Protein AF-A0A8S3CWC3-F1 (afdb_monomer)

Sequence (70 aa):
QDGKVEIIPNEHGNSITPSYIAFTDEGILVGDDAKNQLARNPYNTVFNIQRLIGRKYNDATVQTDMKKWS

Radius of gyration: 15.88 Å; Cα contacts (8 Å, |Δi|>4): 65; chains: 1; bounding box: 46×35×32 Å

Secondary structure (DSSP, 8-state):
------PPP-TTS-S---SEEEE-SS-EEETHHHHHTTTTSSTTEEE-GGGTTT--TT-HHHHHHHTT--

Solvent-accessible surface area (backbone atoms only — not comparable to full-atom values): 4498 Å² total; per-residue (Å²): 137,73,98,68,89,79,84,70,53,47,99,86,67,38,76,68,75,51,78,25,39,19,65,53,98,91,46,77,36,54,21,62,64,17,55,73,40,29,90,82,43,52,91,46,36,50,58,67,58,81,80,48,67,95,59,57,78,84,36,69,67,50,57,56,53,56,73,68,71,119

Organism: NCBI:txid392030

Nearest PDB structures (foldseek):
  7plk-assembly1_A  TM=9.676E-01  e=8.968E-08  Bos taurus
  6b1n-assembly2_B  TM=9.552E-01  e=1.178E-07  Homo sapiens
  3fe1-assembly2_B  TM=9.693E-01  e=1.898E-07  Homo sapiens
  6rzq-assembly2_B  TM=9.785E-01  e=2.493E-07  Plasmodium falciparum 3D7
  6zyi-assembly1_A  TM=9.704E-01  e=2.493E-07  Homo sapiens

pLDDT: mean 93.59, std 7.83, range [52.38, 98.25]

Foldseek 3Di:
DDPDDDQDADPVRHSDFAQKWFQDPVGIDGGPVLVVCCVVRVPRMDHPCVQVPPDDCPPPSNVVVVVVSD

InterPro domains:
  IPR013126 Heat shock protein 70 family [PF00012] (2-69)
  IPR013126 Heat shock protein 70 family [PTHR19375] (5-70)
  IPR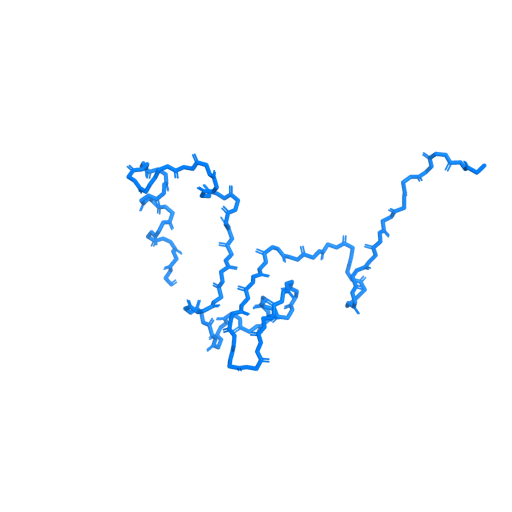043129 ATPase, nucleotide binding domain [SSF53067] (2-69)

Mean predicted aligned error: 4.16 Å

Structure (mmCIF, N/CA/C/O backbone):
data_AF-A0A8S3CWC3-F1
#
_entry.id   AF-A0A8S3CWC3-F1
#
loop_
_atom_site.group_PDB
_atom_site.id
_atom_site.type_symbol
_atom_site.label_atom_id
_atom_site.label_alt_id
_atom_site.label_comp_id
_atom_site.label_asym_id
_atom_site.label_entity_id
_atom_site.label_seq_id
_atom_site.pdbx_PDB_ins_code
_atom_site.Cartn_x
_atom_site.Cartn_y
_atom_site.Cartn_z
_atom_site.occupancy
_atom_site.B_iso_or_equiv
_atom_site.auth_seq_id
_atom_site.auth_comp_id
_atom_site.auth_asym_id
_atom_site.auth_atom_id
_atom_site.pdbx_PDB_model_num
ATOM 1 N N . GLN A 1 1 ? -30.731 15.434 12.032 1.00 52.38 1 GLN A N 1
ATOM 2 C CA . GLN A 1 1 ? -29.670 14.415 11.917 1.00 52.38 1 GLN A CA 1
ATOM 3 C C . GLN A 1 1 ? -28.499 15.118 11.279 1.00 52.38 1 GLN A C 1
ATOM 5 O O . GLN A 1 1 ? -28.561 15.511 10.121 1.00 52.38 1 GLN A O 1
ATOM 10 N N . ASP A 1 2 ? -27.579 15.484 12.156 1.00 67.81 2 ASP A N 1
ATOM 11 C CA . ASP A 1 2 ? -26.739 16.673 12.072 1.00 67.81 2 ASP A CA 1
ATOM 12 C C . ASP A 1 2 ? -25.527 16.406 11.190 1.00 67.81 2 ASP A C 1
ATOM 14 O O . ASP A 1 2 ? -24.960 15.325 11.290 1.00 67.81 2 ASP A O 1
ATOM 18 N N . GLY A 1 3 ? -25.126 17.366 10.351 1.00 83.75 3 GLY A N 1
ATOM 19 C CA . GLY A 1 3 ? -23.991 17.281 9.416 1.00 83.75 3 GLY A CA 1
ATOM 20 C C . GLY A 1 3 ? -22.610 17.140 10.074 1.00 83.75 3 GLY A C 1
ATOM 21 O O . GLY A 1 3 ? -21.675 17.854 9.721 1.00 83.75 3 GLY A O 1
ATOM 22 N N . LYS A 1 4 ? -22.484 16.252 11.059 1.00 87.25 4 LYS A N 1
ATOM 23 C CA . LYS A 1 4 ? -21.243 15.828 11.686 1.00 87.25 4 LYS A CA 1
ATOM 24 C C . LYS A 1 4 ? -20.593 14.747 10.835 1.00 87.25 4 LYS A C 1
ATOM 26 O O . LYS A 1 4 ? -21.242 13.813 10.380 1.00 87.25 4 LYS A O 1
ATOM 31 N N . VAL A 1 5 ? -19.285 14.885 10.672 1.00 93.12 5 VAL A N 1
ATOM 32 C CA . VAL A 1 5 ? -18.430 13.852 10.094 1.00 93.12 5 VAL A CA 1
ATOM 33 C C . VAL A 1 5 ? -18.239 12.750 11.131 1.00 93.12 5 VAL A C 1
ATOM 35 O O . VAL A 1 5 ? -17.852 13.031 12.266 1.00 93.12 5 VAL A O 1
ATOM 38 N N . GLU A 1 6 ? -18.493 11.510 10.732 1.00 94.56 6 GLU A N 1
ATOM 39 C CA . GLU A 1 6 ? -18.179 10.314 11.509 1.00 94.56 6 GLU A CA 1
ATOM 40 C C . GLU A 1 6 ? -16.941 9.639 10.913 1.00 94.56 6 GLU A C 1
ATOM 42 O O . GLU A 1 6 ? -16.849 9.440 9.701 1.00 94.56 6 GLU A O 1
ATOM 47 N N . ILE A 1 7 ? -15.968 9.316 11.766 1.00 95.69 7 ILE A N 1
ATOM 48 C CA . ILE A 1 7 ? -14.758 8.596 11.366 1.00 95.69 7 ILE A CA 1
ATOM 49 C C . ILE A 1 7 ? -14.987 7.116 11.644 1.00 95.69 7 ILE A C 1
ATOM 51 O O . ILE A 1 7 ? -15.166 6.724 12.795 1.00 95.69 7 ILE A O 1
ATOM 55 N N . ILE A 1 8 ? -14.955 6.305 10.590 1.00 96.50 8 ILE A N 1
ATOM 56 C CA . ILE A 1 8 ? -15.186 4.864 10.682 1.00 96.50 8 ILE A CA 1
ATOM 57 C C . ILE A 1 8 ? -13.846 4.169 10.976 1.00 96.50 8 ILE A C 1
ATOM 59 O O . ILE A 1 8 ? -12.920 4.296 10.169 1.00 96.50 8 ILE A O 1
ATOM 63 N N . PRO A 1 9 ? -13.703 3.461 12.110 1.00 97.50 9 PRO A N 1
ATOM 64 C CA . PRO A 1 9 ? -12.516 2.662 12.384 1.00 97.50 9 PRO A CA 1
ATOM 65 C C . PRO A 1 9 ? -12.462 1.418 11.487 1.00 97.50 9 PRO A C 1
ATOM 67 O O . PRO A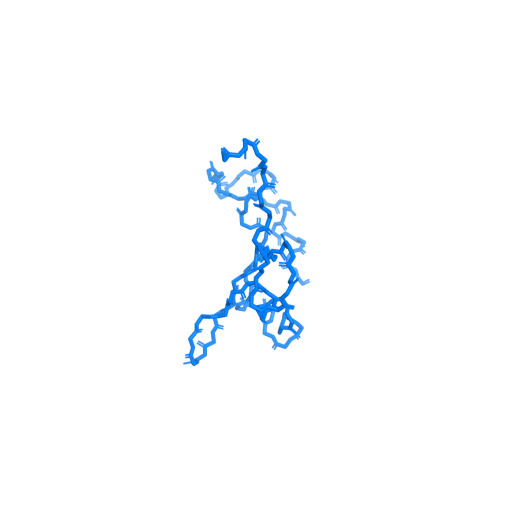 1 9 ? -13.493 0.886 11.075 1.00 97.50 9 PRO A O 1
ATOM 70 N N . ASN A 1 10 ? -11.252 0.940 11.200 1.00 96.44 10 ASN A N 1
ATOM 71 C CA . ASN A 1 10 ? -11.039 -0.332 10.518 1.00 96.44 10 ASN A CA 1
ATOM 72 C C . ASN A 1 10 ? -11.252 -1.531 11.461 1.00 96.44 10 ASN A C 1
ATOM 74 O O . ASN A 1 10 ? -11.568 -1.367 12.640 1.00 96.44 10 ASN A O 1
ATOM 78 N N . GLU A 1 11 ? -11.055 -2.746 10.950 1.00 95.69 11 GLU A N 1
ATOM 79 C CA . GLU A 1 11 ? -11.240 -3.995 11.706 1.00 95.69 11 GLU A CA 1
ATOM 80 C C . GLU A 1 11 ? -10.318 -4.143 12.929 1.00 95.69 11 GLU A C 1
ATOM 82 O O . GLU A 1 11 ? -10.640 -4.879 13.859 1.00 95.69 11 GLU A O 1
ATOM 87 N N . HIS A 1 12 ? -9.219 -3.386 12.980 1.00 94.56 12 HIS A N 1
ATOM 88 C CA . HIS A 1 12 ? -8.310 -3.324 14.126 1.00 94.56 12 HIS A CA 1
ATOM 89 C C . HIS A 1 12 ? -8.650 -2.189 15.108 1.00 94.56 12 HIS A C 1
ATOM 91 O O . HIS A 1 12 ? -7.922 -1.973 16.077 1.00 94.56 12 HIS A O 1
ATOM 97 N N . GLY A 1 13 ? -9.733 -1.441 14.872 1.00 96.38 13 GLY A N 1
ATOM 98 C CA . GLY A 1 13 ? -10.127 -0.286 15.681 1.00 96.38 13 GLY A CA 1
ATOM 99 C C . GLY A 1 13 ? -9.373 1.007 15.348 1.00 96.38 13 GLY A C 1
ATOM 100 O O . GLY A 1 13 ? -9.581 2.020 16.018 1.00 96.38 13 GLY A O 1
ATOM 101 N N . ASN A 1 14 ? -8.521 1.013 14.317 1.00 96.94 14 ASN A N 1
ATOM 102 C CA . ASN A 1 14 ? -7.759 2.192 13.915 1.00 96.94 14 ASN A CA 1
ATOM 103 C C . ASN A 1 14 ? -8.602 3.103 13.018 1.00 96.94 14 ASN A C 1
ATOM 105 O O . ASN A 1 14 ? -9.181 2.666 12.028 1.00 96.94 14 ASN A O 1
ATOM 109 N N . SER A 1 15 ? -8.596 4.407 13.289 1.00 97.44 15 SER A N 1
ATOM 110 C CA . SER A 1 15 ? -9.242 5.415 12.430 1.00 97.44 15 SER A CA 1
ATOM 111 C C . SER A 1 15 ? -8.507 5.682 11.108 1.00 97.44 15 SER A C 1
ATOM 113 O O . SER A 1 15 ? -8.971 6.475 10.291 1.00 97.44 15 SER A O 1
ATOM 115 N N . IL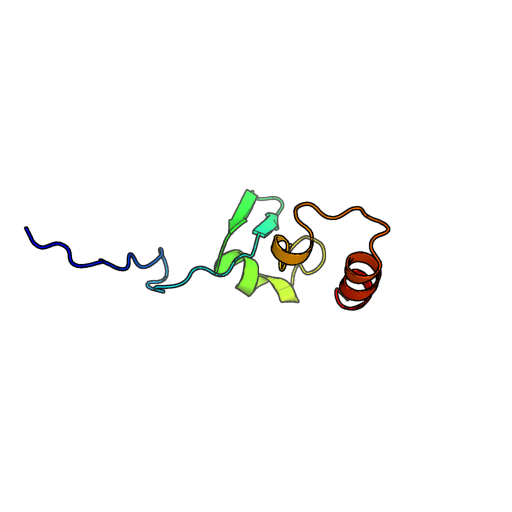E A 1 16 ? -7.337 5.068 10.908 1.00 96.69 16 ILE A N 1
ATOM 116 C CA . ILE A 1 16 ? -6.516 5.183 9.701 1.00 96.69 16 ILE A CA 1
ATOM 117 C C . ILE A 1 16 ? -6.046 3.783 9.325 1.00 96.69 16 ILE A C 1
ATOM 119 O O . ILE A 1 16 ? -5.444 3.095 10.143 1.00 96.69 16 ILE A O 1
ATOM 123 N N . THR A 1 17 ? -6.268 3.402 8.069 1.00 97.44 17 THR A N 1
ATOM 124 C CA . THR A 1 17 ? -5.705 2.177 7.493 1.00 97.44 17 THR A CA 1
ATOM 125 C C . THR A 1 17 ? -4.473 2.540 6.666 1.00 97.44 17 THR A C 1
ATOM 127 O O . THR A 1 17 ? -4.567 3.428 5.812 1.00 97.44 17 THR A O 1
ATOM 130 N N . PRO A 1 18 ? -3.307 1.915 6.895 1.00 97.25 18 PRO A N 1
ATOM 131 C CA . PRO A 1 18 ? -2.113 2.238 6.129 1.00 97.25 18 PRO A CA 1
ATOM 132 C C . PRO A 1 18 ? -2.254 1.763 4.673 1.00 97.25 18 PRO A C 1
ATOM 134 O O . PRO A 1 18 ? -2.762 0.681 4.402 1.00 97.25 18 PRO A O 1
ATOM 137 N N . SER A 1 19 ? -1.766 2.552 3.713 1.00 96.62 19 SER A N 1
ATOM 138 C CA . SER A 1 19 ? -1.810 2.215 2.278 1.00 96.62 19 SER A CA 1
ATOM 139 C C . SER A 1 19 ? -0.740 1.182 1.894 1.00 96.62 19 SER A C 1
ATOM 141 O O . SER A 1 19 ? 0.220 1.501 1.187 1.00 96.62 19 SER A O 1
ATOM 143 N N . TYR A 1 20 ? -0.885 -0.033 2.420 1.00 97.62 20 TYR A N 1
ATOM 144 C CA . TYR A 1 20 ? -0.010 -1.183 2.203 1.00 97.62 20 TYR A CA 1
ATOM 145 C C . TYR A 1 20 ? -0.836 -2.327 1.621 1.00 97.62 20 TYR A C 1
ATOM 147 O O . TYR A 1 20 ? -1.966 -2.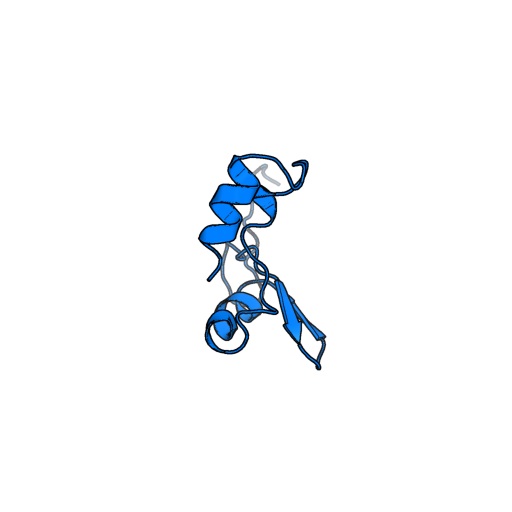565 2.051 1.00 97.62 20 TYR A O 1
ATOM 155 N N . ILE A 1 21 ? -0.263 -3.026 0.648 1.00 97.75 21 ILE A N 1
ATOM 156 C CA . ILE A 1 21 ? -0.829 -4.238 0.055 1.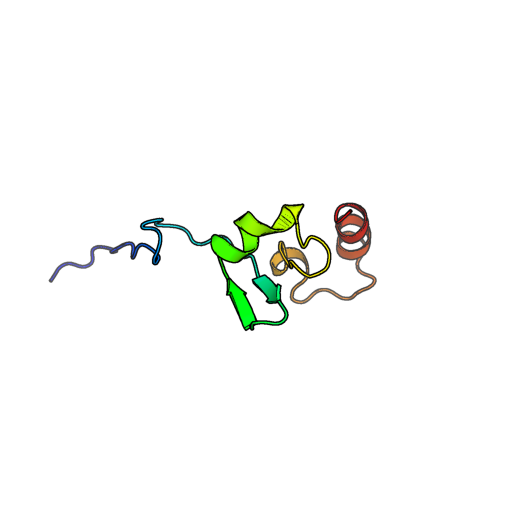00 97.75 21 ILE A CA 1
ATOM 157 C C . ILE A 1 21 ? 0.279 -5.272 0.043 1.00 97.75 21 ILE A C 1
ATOM 159 O O . ILE A 1 21 ? 1.387 -4.964 -0.390 1.00 97.75 21 ILE A O 1
ATOM 163 N N . ALA A 1 22 ? -0.002 -6.485 0.492 1.00 98.25 22 ALA A N 1
ATOM 164 C CA . ALA A 1 22 ? 0.964 -7.562 0.426 1.00 98.25 22 ALA A CA 1
ATOM 165 C C . ALA A 1 22 ? 0.357 -8.804 -0.218 1.00 98.25 22 ALA A C 1
ATOM 167 O O . ALA A 1 22 ? -0.744 -9.224 0.134 1.00 98.25 22 ALA A O 1
ATOM 168 N N . PHE A 1 23 ? 1.092 -9.377 -1.164 1.00 98.06 23 PHE A N 1
ATOM 169 C CA . PHE A 1 23 ? 0.702 -10.587 -1.876 1.00 98.06 23 PHE A CA 1
ATOM 170 C C . PHE A 1 23 ? 1.303 -11.801 -1.161 1.00 98.06 23 PHE A C 1
ATOM 172 O O . PHE A 1 23 ? 2.509 -11.838 -0.890 1.00 98.06 23 PHE A O 1
ATOM 179 N N . THR A 1 24 ? 0.454 -12.770 -0.829 1.00 96.50 24 THR A N 1
ATOM 180 C CA . THR A 1 24 ? 0.832 -14.046 -0.212 1.00 96.50 24 THR A CA 1
ATOM 181 C C . THR A 1 24 ? 0.250 -15.203 -1.023 1.00 96.50 24 THR A C 1
ATOM 183 O O . THR A 1 24 ? -0.596 -15.001 -1.894 1.00 96.50 24 THR A O 1
ATOM 186 N N . ASP A 1 25 ? 0.682 -16.426 -0.724 1.00 96.50 25 ASP A N 1
ATOM 187 C CA . ASP A 1 25 ? 0.138 -17.630 -1.368 1.00 96.50 25 ASP A CA 1
ATOM 188 C C . ASP A 1 25 ? -1.330 -17.891 -0.977 1.00 96.50 25 ASP A C 1
ATOM 190 O O . ASP A 1 25 ? -2.075 -18.540 -1.707 1.00 96.50 25 ASP A O 1
ATOM 194 N N . GLU A 1 26 ? -1.753 -17.363 0.173 1.00 95.38 26 GLU A N 1
ATOM 195 C CA . GLU A 1 26 ? -3.096 -17.530 0.737 1.00 95.38 26 GLU A CA 1
ATOM 196 C C . GLU A 1 26 ? -4.064 -16.424 0.292 1.00 95.38 26 GLU A C 1
ATOM 198 O O . GLU A 1 26 ? -5.279 -16.572 0.427 1.00 95.38 26 GLU A O 1
ATOM 203 N N . GLY A 1 27 ? -3.549 -15.316 -0.253 1.00 96.44 27 GLY A N 1
ATOM 204 C CA . GLY A 1 27 ? -4.366 -14.217 -0.748 1.00 96.44 27 GLY A CA 1
ATOM 205 C C . GLY A 1 27 ? -3.679 -12.856 -0.694 1.00 96.44 27 GLY A C 1
ATOM 206 O O . GLY A 1 27 ? -2.461 -12.720 -0.801 1.00 96.44 27 GLY A O 1
ATOM 207 N N . ILE A 1 28 ? -4.496 -11.812 -0.571 1.00 97.88 28 ILE A N 1
ATOM 208 C CA . ILE A 1 28 ? -4.039 -10.423 -0.517 1.00 97.88 28 ILE A CA 1
ATOM 209 C C . ILE A 1 28 ? -4.311 -9.887 0.882 1.00 97.88 28 ILE A C 1
ATOM 211 O O . ILE A 1 28 ? -5.457 -9.873 1.328 1.00 97.88 28 ILE A O 1
ATOM 215 N N . LEU A 1 29 ? -3.261 -9.402 1.542 1.00 97.81 29 LEU A N 1
ATOM 216 C CA . LEU A 1 29 ? -3.375 -8.640 2.780 1.00 97.81 29 LEU A CA 1
ATOM 217 C C . LEU A 1 29 ? -3.385 -7.148 2.456 1.00 97.81 29 LEU A C 1
ATOM 219 O O . LEU A 1 29 ? -2.672 -6.689 1.557 1.00 97.81 29 LEU A O 1
ATOM 223 N N . VAL A 1 30 ? -4.162 -6.379 3.213 1.00 97.38 30 VAL A N 1
ATOM 224 C CA . VAL A 1 30 ? -4.295 -4.927 3.052 1.00 97.38 30 VAL A CA 1
ATOM 225 C C . VAL A 1 30 ? -4.140 -4.267 4.413 1.00 97.38 30 VAL A C 1
ATOM 227 O O . VAL A 1 30 ? -4.430 -4.867 5.443 1.00 97.38 30 VAL A O 1
ATOM 230 N N . GLY A 1 31 ? -3.674 -3.024 4.436 1.00 97.69 31 GLY A N 1
ATOM 231 C CA . GLY A 1 31 ? -3.718 -2.246 5.662 1.00 97.69 31 GLY A CA 1
ATOM 232 C C . GLY A 1 31 ? -2.702 -2.712 6.692 1.00 97.69 31 GLY A C 1
ATOM 233 O O . GLY A 1 31 ? -1.522 -2.917 6.384 1.00 97.69 31 GLY A O 1
ATOM 234 N N . ASP A 1 32 ? -3.158 -2.792 7.938 1.00 97.81 32 ASP A N 1
ATOM 235 C CA . ASP A 1 32 ? -2.308 -3.109 9.080 1.00 97.81 32 ASP A CA 1
ATOM 236 C C . ASP A 1 32 ? -1.671 -4.497 8.927 1.00 97.81 32 ASP A C 1
ATOM 238 O O . ASP A 1 32 ? -0.464 -4.634 9.135 1.00 97.81 32 ASP A O 1
ATOM 242 N N . ASP A 1 33 ? -2.416 -5.489 8.439 1.00 97.00 33 ASP A N 1
ATOM 243 C CA . ASP A 1 33 ? -1.904 -6.843 8.203 1.00 97.00 33 ASP A CA 1
ATOM 244 C C . ASP A 1 33 ? -0.762 -6.878 7.179 1.00 97.00 33 ASP A C 1
ATOM 246 O O . ASP A 1 33 ? 0.285 -7.490 7.419 1.00 97.00 33 ASP A O 1
ATOM 250 N N . ALA A 1 34 ? -0.905 -6.153 6.065 1.00 97.81 34 ALA A N 1
ATOM 251 C CA . ALA A 1 34 ? 0.155 -6.031 5.065 1.00 97.81 34 ALA A CA 1
ATOM 252 C C . ALA A 1 34 ? 1.406 -5.350 5.641 1.00 97.81 34 ALA A C 1
ATOM 254 O O . ALA A 1 34 ? 2.531 -5.809 5.430 1.00 97.81 34 ALA A O 1
ATOM 255 N N . LYS A 1 35 ? 1.218 -4.271 6.409 1.00 96.69 35 LYS A N 1
ATOM 256 C CA . LYS A 1 35 ? 2.315 -3.535 7.049 1.00 96.69 35 LYS A CA 1
ATOM 257 C C . LYS A 1 35 ? 3.049 -4.389 8.088 1.00 96.69 35 LYS A C 1
ATOM 259 O O . LYS A 1 35 ? 4.279 -4.356 8.143 1.00 96.69 35 LYS A O 1
ATOM 264 N N . ASN A 1 36 ? 2.320 -5.170 8.881 1.00 96.06 36 ASN A N 1
ATOM 265 C CA . ASN A 1 36 ? 2.868 -5.991 9.963 1.00 96.06 36 ASN A CA 1
ATOM 266 C C . ASN A 1 36 ? 3.778 -7.120 9.464 1.00 96.06 36 ASN A C 1
ATOM 268 O O . ASN A 1 36 ? 4.677 -7.558 10.188 1.00 96.06 36 ASN A O 1
ATOM 272 N N . GLN A 1 37 ? 3.582 -7.594 8.231 1.00 94.69 37 GLN A N 1
ATOM 273 C CA . GLN A 1 37 ? 4.433 -8.632 7.653 1.00 94.69 37 GLN A CA 1
ATOM 274 C C . GLN A 1 37 ? 5.597 -8.114 6.799 1.00 94.69 37 GLN A C 1
ATOM 276 O O . GLN A 1 37 ? 6.399 -8.931 6.350 1.00 94.69 37 GLN A O 1
ATOM 281 N N . LEU A 1 38 ? 5.733 -6.796 6.603 1.00 94.56 38 LEU A N 1
ATOM 282 C CA . LEU A 1 38 ? 6.731 -6.192 5.708 1.00 94.56 38 LEU A CA 1
ATOM 283 C C . LEU A 1 38 ? 8.143 -6.759 5.918 1.00 94.56 38 LEU A C 1
ATOM 285 O O . LEU A 1 38 ? 8.820 -7.097 4.956 1.00 94.56 38 LEU A O 1
ATOM 289 N N . ALA A 1 39 ? 8.576 -6.913 7.173 1.00 94.44 39 ALA A N 1
ATOM 290 C CA . ALA A 1 39 ? 9.912 -7.422 7.490 1.00 94.44 39 ALA A CA 1
ATOM 291 C C . ALA A 1 39 ? 10.130 -8.894 7.082 1.00 94.44 39 ALA A C 1
ATOM 293 O O . ALA A 1 39 ? 11.267 -9.311 6.885 1.00 94.44 39 ALA A O 1
ATOM 294 N N . ARG A 1 40 ? 9.056 -9.685 6.973 1.00 95.44 40 ARG A N 1
ATOM 295 C CA . ARG A 1 40 ? 9.093 -11.108 6.594 1.00 95.44 40 ARG A CA 1
ATOM 296 C C . ARG A 1 40 ? 8.876 -11.321 5.097 1.00 95.44 40 ARG A C 1
ATOM 298 O O . ARG A 1 40 ? 9.426 -12.262 4.540 1.00 95.44 40 ARG A O 1
ATOM 305 N N . ASN A 1 41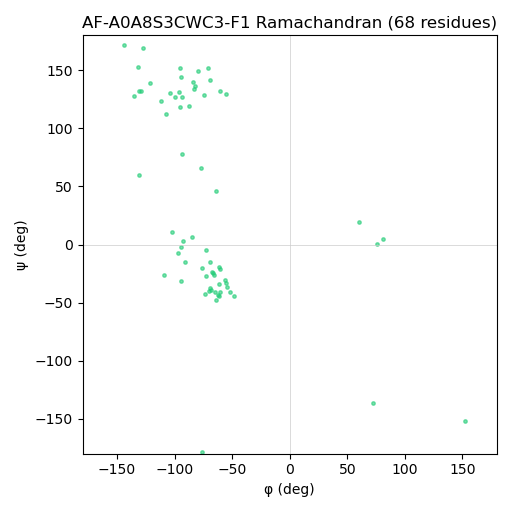 ? 8.101 -10.449 4.458 1.00 95.62 41 ASN A N 1
ATOM 306 C CA . ASN A 1 41 ? 7.755 -10.532 3.042 1.00 95.62 41 ASN A CA 1
ATOM 307 C C . ASN A 1 41 ? 7.977 -9.181 2.323 1.00 95.62 41 ASN A C 1
ATOM 309 O O . ASN A 1 41 ? 7.026 -8.590 1.802 1.00 95.62 41 ASN A O 1
ATOM 313 N N . PRO A 1 42 ? 9.214 -8.647 2.310 1.00 94.75 42 PRO A N 1
ATOM 314 C CA . PRO A 1 42 ? 9.466 -7.278 1.859 1.00 94.75 42 PRO A CA 1
ATOM 315 C C . PRO A 1 42 ? 9.226 -7.097 0.358 1.00 94.75 42 PRO A C 1
ATOM 317 O O . PRO A 1 42 ? 8.650 -6.097 -0.055 1.00 94.75 42 PRO A O 1
ATOM 320 N N . TYR A 1 43 ? 9.609 -8.082 -0.459 1.00 94.88 43 TYR A N 1
ATOM 321 C CA . TYR A 1 43 ? 9.524 -7.986 -1.919 1.00 94.88 43 TYR A CA 1
ATOM 322 C C . TYR A 1 43 ? 8.098 -8.076 -2.464 1.00 94.88 43 TYR A C 1
ATOM 324 O O . TYR A 1 43 ? 7.822 -7.513 -3.520 1.00 94.88 43 TYR A O 1
ATOM 332 N N . ASN A 1 44 ? 7.190 -8.743 -1.745 1.00 96.81 44 ASN A N 1
ATOM 333 C CA . ASN A 1 44 ? 5.786 -8.851 -2.147 1.00 96.81 44 ASN A CA 1
ATOM 334 C C . ASN A 1 44 ? 4.873 -7.899 -1.361 1.00 96.81 44 ASN A C 1
ATOM 336 O O . ASN A 1 44 ? 3.652 -8.013 -1.455 1.00 96.81 44 ASN A O 1
ATOM 340 N N . THR A 1 45 ? 5.444 -6.956 -0.603 1.00 96.94 45 THR A N 1
ATOM 341 C CA . THR A 1 45 ? 4.695 -5.912 0.104 1.00 96.94 45 THR A CA 1
ATOM 342 C C . THR A 1 45 ? 4.900 -4.567 -0.584 1.00 96.94 45 THR A C 1
ATOM 344 O O . THR A 1 45 ? 5.979 -3.980 -0.557 1.00 96.94 45 THR A O 1
ATOM 347 N N . VAL A 1 46 ? 3.836 -4.051 -1.190 1.00 95.81 46 VAL A N 1
ATOM 348 C CA . VAL A 1 46 ? 3.811 -2.782 -1.914 1.00 95.81 46 VAL A CA 1
ATOM 349 C C . VAL A 1 46 ? 3.287 -1.672 -1.008 1.00 95.81 46 VAL A C 1
ATOM 351 O O . VAL A 1 46 ? 2.230 -1.784 -0.388 1.00 95.81 46 VAL A O 1
ATOM 354 N N . PHE A 1 47 ? 4.011 -0.557 -0.980 1.00 94.62 47 PHE A N 1
ATOM 355 C CA . PHE A 1 47 ? 3.639 0.668 -0.277 1.00 94.62 47 PHE A CA 1
ATOM 356 C C . PHE A 1 47 ? 4.088 1.892 -1.083 1.00 94.62 47 PHE A C 1
ATOM 358 O O . PHE A 1 47 ? 4.778 1.769 -2.093 1.00 94.62 47 PHE A O 1
ATOM 365 N N . ASN A 1 48 ? 3.674 3.095 -0.671 1.00 92.25 48 ASN A N 1
ATOM 366 C CA . ASN A 1 48 ? 4.012 4.359 -1.348 1.00 92.25 48 ASN A CA 1
ATOM 367 C C . ASN A 1 48 ? 3.549 4.477 -2.816 1.00 92.25 48 ASN A C 1
ATOM 369 O O . ASN A 1 48 ? 4.016 5.359 -3.537 1.00 92.25 48 ASN A O 1
ATOM 373 N N . ILE A 1 49 ? 2.577 3.670 -3.251 1.00 91.75 49 ILE A N 1
ATOM 374 C CA . ILE A 1 49 ? 2.074 3.670 -4.637 1.00 91.75 49 ILE A CA 1
ATOM 375 C C . ILE A 1 49 ? 1.569 5.051 -5.098 1.00 91.75 49 ILE A C 1
ATOM 377 O O . ILE A 1 49 ? 1.724 5.423 -6.260 1.00 91.75 49 ILE A O 1
ATOM 381 N N . GLN A 1 50 ? 1.047 5.863 -4.171 1.00 92.25 50 GLN A N 1
ATOM 382 C CA . GLN A 1 50 ? 0.593 7.236 -4.429 1.00 92.25 50 GLN A CA 1
ATOM 383 C C . GLN A 1 50 ? 1.712 8.160 -4.941 1.00 92.25 50 GLN A C 1
ATOM 385 O O . GLN A 1 50 ? 1.425 9.169 -5.576 1.00 92.25 50 GLN A O 1
ATOM 390 N N . ARG A 1 51 ? 2.988 7.821 -4.712 1.00 92.25 51 ARG A N 1
ATOM 391 C CA . ARG A 1 51 ? 4.132 8.569 -5.263 1.00 92.25 51 ARG A CA 1
ATOM 392 C C . ARG A 1 51 ? 4.363 8.282 -6.749 1.00 92.25 51 ARG A C 1
ATOM 394 O O . ARG A 1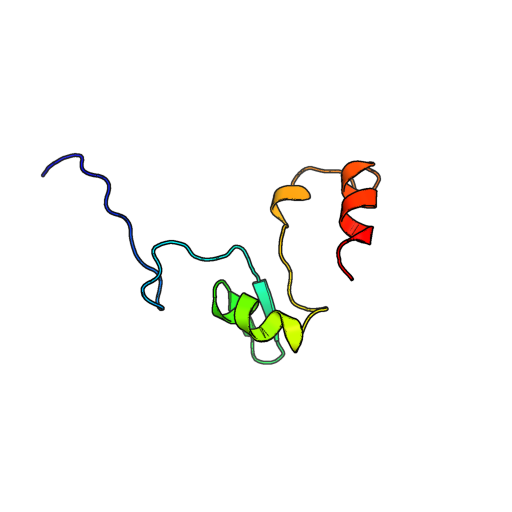 51 ? 5.012 9.083 -7.418 1.00 92.25 51 ARG A O 1
ATOM 401 N N . LEU A 1 52 ? 3.841 7.161 -7.250 1.00 92.75 52 LEU A N 1
ATOM 402 C CA . LEU A 1 52 ? 4.114 6.621 -8.586 1.00 92.75 52 LEU A CA 1
ATOM 403 C C . LEU A 1 52 ? 2.930 6.741 -9.537 1.00 92.75 52 LEU A C 1
ATOM 405 O O . LEU A 1 52 ? 3.130 6.797 -10.749 1.00 92.75 52 LEU A O 1
ATOM 409 N N . ILE A 1 53 ? 1.707 6.776 -9.004 1.00 93.62 53 ILE A N 1
ATOM 410 C CA . ILE A 1 53 ? 0.499 6.862 -9.821 1.00 93.62 53 ILE A CA 1
ATOM 411 C C . ILE A 1 53 ? 0.563 8.077 -10.762 1.00 93.62 53 ILE A C 1
ATOM 413 O O . ILE A 1 53 ? 0.894 9.189 -10.356 1.00 93.62 53 ILE A O 1
ATOM 417 N N . GLY A 1 54 ? 0.297 7.844 -12.049 1.00 95.69 54 GLY A N 1
ATOM 418 C CA . GLY A 1 54 ? 0.338 8.881 -13.086 1.00 95.69 54 GLY A CA 1
ATOM 419 C C . GLY A 1 54 ? 1.738 9.310 -13.548 1.00 95.69 54 GLY A C 1
ATOM 420 O O . GLY A 1 54 ? 1.834 10.160 -14.434 1.00 95.69 54 GLY A O 1
ATOM 421 N N . ARG A 1 55 ? 2.823 8.735 -13.009 1.00 96.31 55 ARG A N 1
ATOM 422 C CA . ARG A 1 55 ? 4.196 9.029 -13.451 1.00 96.31 55 ARG A CA 1
ATOM 423 C C . ARG A 1 55 ? 4.693 8.026 -14.485 1.00 96.31 55 ARG A C 1
ATOM 425 O O . ARG A 1 55 ? 4.307 6.860 -14.495 1.00 96.31 55 ARG A O 1
ATOM 432 N N . LYS A 1 56 ? 5.603 8.484 -15.347 1.00 97.19 56 LYS A N 1
ATOM 433 C CA . LYS A 1 56 ? 6.343 7.606 -16.261 1.00 97.19 56 LYS A CA 1
ATOM 434 C C . LYS A 1 56 ? 7.482 6.928 -15.511 1.00 97.19 56 LYS A C 1
ATOM 436 O O . LYS A 1 56 ? 8.084 7.524 -14.624 1.00 97.19 56 LYS A O 1
ATOM 441 N N . TYR A 1 57 ? 7.832 5.716 -15.933 1.00 94.81 57 TYR A N 1
ATOM 442 C CA . TYR A 1 57 ? 8.941 4.956 -15.353 1.00 94.81 57 TYR A CA 1
ATOM 443 C C . TYR A 1 57 ? 10.256 5.755 -15.304 1.00 94.81 57 TYR A C 1
ATOM 445 O O . TYR A 1 57 ? 10.978 5.713 -14.314 1.00 94.81 57 TYR A O 1
ATOM 453 N N . ASN A 1 58 ? 10.553 6.519 -1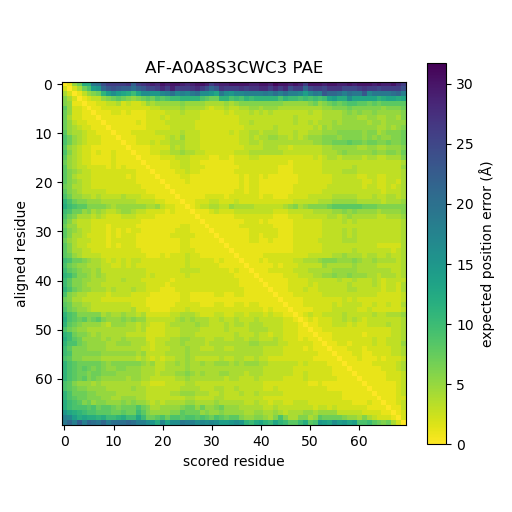6.358 1.00 96.69 58 ASN A N 1
ATOM 454 C CA . ASN A 1 58 ? 11.784 7.300 -16.487 1.00 96.69 58 ASN A CA 1
ATOM 455 C C . ASN A 1 58 ? 11.740 8.685 -15.812 1.00 96.69 58 ASN A C 1
ATOM 457 O O . ASN A 1 58 ? 12.682 9.457 -15.979 1.00 96.69 58 ASN A O 1
ATOM 461 N N . ASP A 1 59 ? 10.681 9.016 -15.068 1.00 97.50 59 ASP A N 1
ATOM 462 C CA . ASP A 1 59 ? 10.642 10.238 -14.263 1.00 97.50 59 ASP A CA 1
ATOM 463 C C . ASP A 1 59 ? 11.771 10.200 -13.215 1.00 97.50 59 ASP A C 1
ATOM 465 O O . ASP A 1 59 ? 11.960 9.204 -12.510 1.00 97.50 59 ASP A O 1
ATOM 469 N N . ALA A 1 60 ? 12.530 11.292 -13.102 1.00 96.56 60 ALA A N 1
ATOM 470 C CA . ALA A 1 60 ? 13.639 11.413 -12.161 1.00 96.56 60 ALA A CA 1
ATOM 471 C C . ALA A 1 60 ? 13.210 11.142 -10.708 1.00 96.56 60 ALA A C 1
ATOM 473 O O . ALA A 1 60 ? 13.987 10.573 -9.931 1.00 96.56 60 ALA A O 1
ATOM 474 N N . THR A 1 61 ? 11.974 11.498 -10.335 1.00 94.38 61 THR A N 1
ATOM 475 C CA . THR A 1 61 ? 11.460 11.212 -8.989 1.00 94.38 61 THR A CA 1
ATOM 476 C C . THR A 1 61 ? 11.226 9.719 -8.790 1.00 94.38 61 THR A C 1
ATOM 478 O O . THR A 1 61 ? 11.581 9.195 -7.739 1.00 94.38 61 THR A O 1
ATOM 481 N N . VAL A 1 62 ? 10.700 9.019 -9.804 1.00 95.50 62 VAL A N 1
ATOM 482 C CA . VAL A 1 62 ? 10.480 7.562 -9.765 1.00 95.50 62 VAL A CA 1
ATOM 483 C C . VAL A 1 62 ? 11.817 6.836 -9.645 1.00 95.50 62 VAL A C 1
ATOM 485 O O . VAL A 1 62 ? 11.988 6.017 -8.748 1.00 95.50 62 VAL A O 1
ATOM 488 N N . GLN A 1 63 ? 12.805 7.207 -10.463 1.00 96.44 63 GLN A N 1
ATOM 489 C CA . GLN A 1 63 ? 14.152 6.626 -10.409 1.00 96.44 63 GLN A CA 1
ATOM 490 C C . GLN A 1 63 ? 14.852 6.864 -9.061 1.00 96.44 63 GLN A C 1
ATOM 492 O O . GLN A 1 63 ? 15.624 6.025 -8.597 1.00 96.44 63 GLN A O 1
ATOM 497 N N . THR A 1 64 ? 14.595 8.006 -8.418 1.00 94.88 64 THR A N 1
ATOM 498 C CA . THR A 1 64 ? 15.131 8.315 -7.084 1.00 94.88 64 THR A CA 1
ATOM 499 C C . THR A 1 64 ? 14.424 7.521 -5.990 1.00 94.88 64 THR A C 1
ATOM 501 O O . THR A 1 64 ? 15.084 7.018 -5.082 1.00 94.88 64 THR A O 1
ATOM 504 N N . ASP A 1 65 ? 13.099 7.399 -6.066 1.00 92.69 65 ASP A N 1
ATOM 505 C CA . ASP A 1 65 ? 12.301 6.678 -5.075 1.00 92.69 65 ASP A CA 1
ATOM 506 C C . ASP A 1 65 ? 12.558 5.168 -5.129 1.00 92.69 65 ASP A C 1
ATOM 508 O O . ASP A 1 65 ? 12.703 4.551 -4.076 1.00 92.69 65 ASP A O 1
ATOM 512 N N . MET A 1 66 ? 12.745 4.600 -6.326 1.00 90.94 66 MET A N 1
ATOM 513 C CA . MET A 1 66 ? 13.111 3.190 -6.514 1.00 90.94 66 MET A CA 1
ATOM 514 C C . MET A 1 66 ? 14.370 2.788 -5.740 1.00 90.94 66 MET A C 1
ATOM 516 O O . MET A 1 66 ? 14.431 1.696 -5.189 1.00 90.94 66 MET A O 1
ATOM 520 N N . LYS A 1 67 ? 15.364 3.677 -5.643 1.00 91.50 67 LYS A N 1
ATOM 521 C CA . LYS A 1 67 ? 16.616 3.407 -4.912 1.00 91.50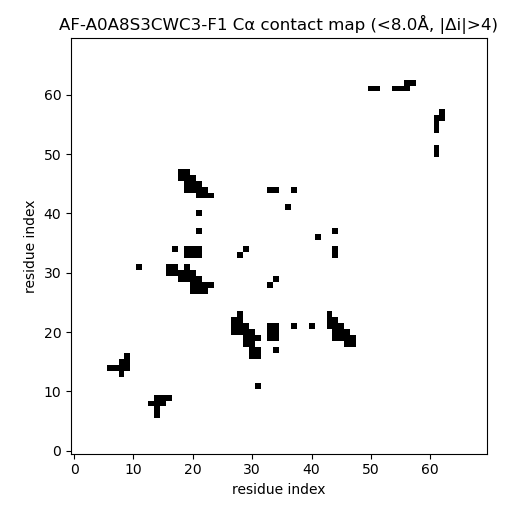 67 LYS A CA 1
ATOM 522 C C . LYS A 1 67 ? 16.435 3.327 -3.396 1.00 91.50 67 LYS A C 1
ATOM 524 O O . LYS A 1 67 ? 17.352 2.898 -2.709 1.00 91.50 67 LYS A O 1
ATOM 529 N N . LYS A 1 68 ? 15.298 3.797 -2.875 1.00 87.38 68 LYS A N 1
ATOM 530 C CA . LYS A 1 68 ? 14.969 3.788 -1.443 1.00 87.38 68 LYS A CA 1
ATOM 531 C C . LYS A 1 68 ? 14.106 2.591 -1.051 1.00 87.38 68 LYS A C 1
ATOM 533 O O . LYS A 1 68 ? 13.828 2.423 0.132 1.00 87.38 68 LYS A O 1
ATOM 538 N N . TRP A 1 69 ? 13.642 1.804 -2.020 1.00 82.81 69 TRP A N 1
ATOM 539 C CA . TRP A 1 69 ? 12.920 0.559 -1.777 1.00 82.81 69 TRP A CA 1
ATOM 540 C C . TRP A 1 69 ? 13.929 -0.588 -1.792 1.00 82.81 69 TRP A C 1
ATOM 542 O O . TRP A 1 69 ? 14.099 -1.278 -2.795 1.00 82.81 69 TRP A O 1
ATOM 552 N N . SER A 1 70 ? 14.661 -0.717 -0.691 1.00 59.81 70 SER A N 1
ATOM 553 C CA . SER A 1 70 ? 15.655 -1.765 -0.449 1.00 59.81 70 SER A CA 1
ATOM 554 C C . SER A 1 70 ? 15.531 -2.262 0.977 1.00 59.81 70 SER A C 1
ATOM 556 O O . SER A 1 70 ? 15.473 -1.371 1.858 1.00 59.81 70 SER A O 1
#